Protein AF-A0A318U537-F1 (afdb_monomer)

Organism: NCBI:txid1054202

Foldseek 3Di:
DDDDPVQLQVQLLVQLVVVCVVVVHDPVCSVVSSVVSSVVSVVVVVVVVVVVVVLVVCLVPQDDLVVLVVVLVVLVPDPDDDPVSVVVNVVSVVSNVVNVVSVD

Secondary structure (DSSP, 8-state):
----HHHHHHHHHHHHHHHHHHTT--GGGHHHHHHHHHHHHHHHHHHHHHHHHHHHHHHHHSPPHHHHHHHHHHHHT-SS--HHHHHHHHHHHHHHHHHHHHH-

Sequence (104 aa):
MTFSRSELFVLAWELARQDLWSRRLPASRLRGLFPAALSRAWSIMRAHAANRARRLAAAATARPVEEIRTEIVTLECKDCLRGADWQRLDALRAELNAAFAMAA

Solvent-accessible surface area (backbone atoms only — not comparable to full-atom values): 5915 Å² total; per-residue (Å²): 137,84,82,56,67,66,59,43,54,51,47,8,50,53,47,18,52,49,51,32,59,75,66,70,52,62,80,84,52,41,74,73,39,33,65,60,19,38,57,49,30,53,51,51,53,51,51,51,51,51,49,49,51,51,52,51,54,50,56,74,71,48,77,57,67,67,60,50,51,51,52,48,52,58,58,71,69,44,95,74,80,51,77,69,51,52,56,50,49,54,49,46,51,52,51,50,52,51,52,52,62,70,76,106

Radius of gyration: 23.6 Å; Cα contacts (8 Å, |Δi|>4): 54; chains: 1; bounding box: 42×20×66 Å

Nearest PDB structures (foldseek):
  5lm5-assembly1_A  TM=3.712E-01  e=7.167E+00  Saccharomyces cerevisiae

Structure (mmCIF, N/CA/C/O backbone):
data_AF-A0A318U537-F1
#
_entry.id   AF-A0A318U537-F1
#
loop_
_atom_site.group_PDB
_atom_site.id
_atom_site.type_symbol
_atom_site.label_atom_id
_atom_site.label_alt_id
_atom_site.label_comp_id
_atom_site.label_asym_id
_atom_site.label_entity_id
_atom_site.label_seq_id
_atom_site.pdbx_PDB_ins_code
_atom_site.Cartn_x
_atom_site.Cartn_y
_atom_site.Cartn_z
_atom_site.occupancy
_atom_site.B_iso_or_equiv
_atom_site.auth_seq_id
_atom_site.auth_comp_id
_atom_site.auth_asym_id
_atom_site.auth_atom_id
_atom_site.pdbx_PDB_model_num
ATOM 1 N N . MET A 1 1 ? 9.076 -9.703 8.429 1.00 56.31 1 MET A N 1
ATOM 2 C CA . MET A 1 1 ? 8.424 -8.475 8.933 1.00 56.31 1 MET A CA 1
ATOM 3 C C . MET A 1 1 ? 7.873 -8.757 10.310 1.00 56.31 1 MET A C 1
ATOM 5 O O . MET A 1 1 ? 6.991 -9.594 10.439 1.00 56.31 1 MET A O 1
ATOM 9 N N . THR A 1 2 ? 8.418 -8.105 11.326 1.00 77.12 2 THR A N 1
ATOM 10 C CA . THR A 1 2 ? 7.927 -8.191 12.701 1.00 77.12 2 THR A CA 1
ATOM 11 C C . THR A 1 2 ? 6.919 -7.068 12.894 1.00 77.12 2 THR A C 1
ATOM 13 O O . THR A 1 2 ? 7.273 -5.898 12.792 1.00 77.12 2 THR A O 1
ATOM 16 N N . PHE A 1 3 ? 5.649 -7.409 13.098 1.00 80.38 3 PHE A N 1
ATOM 17 C CA . PHE A 1 3 ? 4.638 -6.407 13.419 1.00 80.38 3 PHE A CA 1
ATOM 18 C C . PHE A 1 3 ? 4.884 -5.897 14.835 1.00 80.38 3 PHE A C 1
ATOM 20 O O . PHE A 1 3 ? 4.893 -6.686 15.783 1.00 80.38 3 PHE A O 1
ATOM 27 N N . SER A 1 4 ? 5.085 -4.589 14.986 1.00 89.81 4 SER A N 1
ATOM 28 C CA . SER A 1 4 ? 5.210 -3.999 16.309 1.00 89.81 4 SER A CA 1
ATOM 29 C C . SER A 1 4 ? 3.852 -4.014 17.000 1.00 89.81 4 SER A C 1
ATOM 31 O O . SER A 1 4 ? 2.868 -3.452 16.512 1.00 89.81 4 SER A O 1
ATOM 33 N N . ARG A 1 5 ? 3.792 -4.666 18.164 1.00 90.81 5 ARG A N 1
ATOM 34 C CA . ARG A 1 5 ? 2.575 -4.704 18.976 1.00 90.81 5 ARG A CA 1
ATOM 35 C C . ARG A 1 5 ? 2.137 -3.285 19.346 1.00 90.81 5 ARG A C 1
ATOM 37 O O . ARG A 1 5 ? 0.950 -2.999 19.272 1.00 90.81 5 ARG A O 1
ATOM 44 N N . SER A 1 6 ? 3.065 -2.393 19.695 1.00 93.06 6 SER A N 1
ATOM 45 C CA . SER A 1 6 ? 2.732 -1.012 20.065 1.00 93.06 6 SER A CA 1
ATOM 46 C C . SER A 1 6 ? 2.103 -0.236 18.908 1.00 93.06 6 SER A C 1
ATOM 48 O O . SER A 1 6 ? 1.079 0.406 19.115 1.00 93.06 6 SER A O 1
ATOM 50 N N . GLU A 1 7 ? 2.631 -0.361 17.689 1.00 92.44 7 GLU A N 1
ATOM 51 C CA . GLU A 1 7 ? 2.058 0.279 16.494 1.00 92.44 7 GLU A CA 1
ATOM 52 C C . GLU A 1 7 ? 0.626 -0.192 16.225 1.00 92.44 7 GLU A C 1
ATOM 54 O O . GLU A 1 7 ? -0.245 0.621 15.920 1.00 92.44 7 GLU A O 1
ATOM 59 N N . LEU A 1 8 ? 0.355 -1.491 16.409 1.00 94.62 8 LEU A N 1
ATOM 60 C CA . LEU A 1 8 ? -0.995 -2.038 16.279 1.00 94.62 8 LEU A CA 1
ATOM 61 C C . LEU A 1 8 ? -1.968 -1.395 17.278 1.00 94.62 8 LEU A C 1
ATOM 63 O O . LEU A 1 8 ? -3.074 -1.016 16.897 1.00 94.62 8 LEU A O 1
ATOM 67 N N . PHE A 1 9 ? -1.569 -1.269 18.549 1.00 94.81 9 PHE A N 1
ATOM 68 C CA . PHE A 1 9 ? -2.412 -0.658 19.583 1.00 94.81 9 PHE A CA 1
ATOM 69 C C . PHE A 1 9 ? -2.619 0.844 19.350 1.00 94.81 9 PHE A C 1
ATOM 71 O O . PHE A 1 9 ? -3.734 1.326 19.548 1.00 94.81 9 PHE A O 1
ATOM 78 N N . VAL A 1 10 ? -1.589 1.566 18.898 1.00 95.44 10 VAL A N 1
ATOM 79 C CA . VAL A 1 10 ? -1.688 2.993 18.546 1.00 95.44 10 VAL A CA 1
ATOM 80 C C . VAL A 1 10 ? -2.666 3.188 17.388 1.00 95.44 10 VAL A C 1
ATOM 82 O O . VAL A 1 10 ? -3.625 3.945 17.526 1.00 95.44 10 VAL A O 1
ATOM 85 N N . LEU A 1 11 ? -2.507 2.434 16.297 1.00 95.50 11 LEU A N 1
ATOM 86 C CA . LEU A 1 11 ? -3.399 2.517 15.140 1.00 95.50 11 LEU A CA 1
ATOM 87 C C . LEU A 1 11 ? -4.843 2.142 15.507 1.00 95.50 11 LEU A C 1
ATOM 89 O O . LEU A 1 11 ? -5.792 2.814 15.108 1.00 95.50 11 LEU A O 1
ATOM 93 N N . ALA A 1 12 ? -5.030 1.087 16.304 1.00 96.12 12 ALA A N 1
ATOM 94 C CA . ALA A 1 12 ? -6.349 0.698 16.798 1.00 96.12 12 ALA A CA 1
ATOM 95 C C . ALA A 1 12 ? -6.995 1.804 17.649 1.00 96.12 12 ALA A C 1
ATOM 97 O O . ALA A 1 12 ? -8.200 2.038 17.556 1.00 96.12 12 ALA A O 1
ATOM 98 N N . TRP A 1 13 ? -6.206 2.507 18.463 1.00 95.19 13 TRP A N 1
ATOM 99 C CA . TRP A 1 13 ? -6.692 3.613 19.283 1.00 95.19 13 TRP A CA 1
ATOM 100 C C . TRP A 1 13 ? -7.117 4.817 18.442 1.00 95.19 13 TRP A C 1
ATOM 102 O O . TRP A 1 13 ? -8.181 5.390 18.683 1.00 95.19 13 TRP A O 1
ATOM 112 N N . GLU A 1 14 ? -6.332 5.175 17.429 1.00 95.69 14 GLU A N 1
ATOM 113 C CA . GLU A 1 14 ? -6.666 6.244 16.484 1.00 95.69 14 GLU A CA 1
ATOM 114 C C . GLU A 1 14 ? -7.958 5.941 15.722 1.00 95.69 14 GLU A C 1
ATOM 116 O O . GLU A 1 14 ? -8.860 6.779 15.686 1.00 95.69 14 GLU A O 1
ATOM 121 N N . LEU A 1 15 ? -8.100 4.715 15.209 1.00 96.12 15 LEU A N 1
ATOM 122 C CA . LEU A 1 15 ? -9.319 4.263 14.534 1.00 96.12 15 LEU A CA 1
ATOM 123 C C . LEU A 1 15 ? -10.536 4.302 15.468 1.00 96.12 15 LEU A C 1
ATOM 125 O O . LEU A 1 15 ? -11.594 4.794 15.080 1.00 96.12 15 LEU A O 1
ATOM 129 N N . ALA A 1 16 ? -10.392 3.847 16.716 1.00 95.12 16 ALA A N 1
ATOM 130 C CA . ALA A 1 16 ? -11.475 3.895 17.698 1.00 95.12 16 ALA A CA 1
ATOM 131 C C . ALA A 1 16 ? -11.892 5.339 18.031 1.00 95.12 16 ALA A C 1
ATOM 133 O O . ALA A 1 16 ? -13.085 5.623 18.164 1.00 95.12 16 ALA A O 1
ATOM 134 N N . ARG A 1 17 ? -10.930 6.267 18.139 1.00 95.06 17 ARG A N 1
ATOM 135 C CA . ARG A 1 17 ? -11.203 7.700 18.341 1.00 95.06 17 ARG A CA 1
ATOM 136 C C . ARG A 1 17 ? -11.896 8.323 17.134 1.00 95.06 17 ARG A C 1
ATOM 138 O O . ARG A 1 17 ? -12.838 9.095 17.315 1.00 95.06 17 ARG A O 1
ATOM 145 N N . GLN A 1 18 ? -11.459 7.983 15.925 1.00 95.06 18 GLN A N 1
ATOM 146 C CA . GLN A 1 18 ? -12.075 8.461 14.693 1.00 95.06 18 GLN A CA 1
ATOM 147 C C . GLN A 1 18 ? -13.517 7.962 14.564 1.00 95.06 18 GLN A C 1
ATOM 149 O O . GLN A 1 18 ? -14.403 8.752 14.241 1.00 95.06 18 GLN A O 1
ATOM 154 N N . ASP A 1 19 ? -13.778 6.690 14.870 1.00 94.06 19 ASP A N 1
ATOM 155 C CA . ASP A 1 19 ? -15.130 6.123 14.868 1.00 94.06 19 ASP A CA 1
ATOM 156 C C . ASP A 1 19 ? -16.022 6.785 15.926 1.00 94.06 19 ASP A C 1
ATOM 158 O O . ASP A 1 19 ? -17.185 7.087 15.653 1.00 94.06 19 ASP A O 1
ATOM 162 N N . LEU A 1 20 ? -15.482 7.058 17.119 1.00 94.88 20 LEU A N 1
ATOM 163 C CA . LEU A 1 20 ? -16.199 7.767 18.177 1.00 94.88 20 LEU A CA 1
ATOM 164 C C . LEU A 1 20 ? -16.614 9.174 17.732 1.00 94.88 20 LEU A C 1
ATOM 166 O O . LEU A 1 20 ? -17.769 9.556 17.919 1.00 94.88 20 LEU A O 1
ATOM 170 N N . TRP A 1 21 ? -15.693 9.915 17.111 1.00 94.19 21 TRP A N 1
ATOM 171 C CA . TRP A 1 21 ? -15.960 11.255 16.590 1.00 94.19 21 TRP A CA 1
ATOM 172 C C . TRP A 1 21 ? -16.956 11.226 15.425 1.00 94.19 21 TRP A C 1
ATOM 174 O O . TRP A 1 21 ? -17.952 11.948 15.443 1.00 94.19 21 TRP A O 1
ATOM 184 N N . SER A 1 22 ? -16.748 10.326 14.461 1.00 94.31 22 SER A N 1
ATOM 185 C CA . SER A 1 22 ? -17.593 10.189 13.266 1.00 94.31 22 SER A CA 1
ATOM 186 C C . SER A 1 22 ? -19.032 9.817 13.621 1.00 94.31 22 SER A C 1
ATOM 188 O O . SER A 1 22 ? -19.976 10.308 13.010 1.00 94.31 22 SER A O 1
ATOM 190 N N . ARG A 1 23 ? -19.214 8.977 14.646 1.00 93.69 23 ARG A N 1
ATOM 191 C CA . ARG A 1 23 ? -20.532 8.559 15.145 1.00 93.69 23 ARG A CA 1
ATOM 192 C C . ARG A 1 23 ? -21.090 9.484 16.233 1.00 93.69 23 ARG A C 1
ATOM 194 O O . ARG A 1 23 ? -22.171 9.208 16.744 1.00 93.69 23 ARG A O 1
ATOM 201 N N . ARG A 1 24 ? -20.362 10.549 16.602 1.00 94.19 24 ARG A N 1
ATOM 202 C CA . ARG A 1 24 ? -20.700 11.498 17.682 1.00 94.19 24 ARG A CA 1
ATOM 203 C C . ARG A 1 24 ? -21.084 10.805 18.997 1.00 94.19 24 ARG A C 1
ATOM 205 O O . ARG A 1 24 ? -22.034 11.195 19.671 1.00 94.19 24 ARG A O 1
ATOM 212 N N . LEU A 1 25 ? -20.360 9.744 19.345 1.00 92.38 25 LEU A N 1
ATOM 213 C CA . LEU A 1 25 ? -20.637 8.943 20.536 1.00 92.38 25 LEU A CA 1
ATOM 214 C C . LEU A 1 25 ? -19.965 9.539 21.783 1.00 92.38 25 LEU A C 1
ATOM 216 O O . LEU A 1 25 ? -18.906 10.160 21.679 1.00 92.38 25 LEU A O 1
ATOM 220 N N . PRO A 1 26 ? -20.526 9.315 22.984 1.00 91.94 26 PRO A N 1
ATOM 221 C CA . PRO A 1 26 ? -19.878 9.721 24.225 1.00 91.94 26 PRO A CA 1
ATOM 222 C C . PRO A 1 26 ? -18.605 8.903 24.480 1.00 91.94 26 PRO A C 1
ATOM 224 O O . PRO A 1 26 ? -18.521 7.728 24.114 1.00 91.94 26 PRO A O 1
ATOM 227 N N . ALA A 1 27 ? -17.643 9.498 25.194 1.00 89.69 27 ALA A N 1
ATOM 228 C CA . ALA A 1 27 ? -16.340 8.895 25.509 1.00 89.69 27 ALA A CA 1
ATOM 229 C C . ALA A 1 27 ? -16.436 7.504 26.172 1.00 89.69 27 ALA A C 1
ATOM 231 O O . ALA A 1 27 ? -15.572 6.653 25.967 1.00 89.69 27 ALA A O 1
ATOM 232 N N . SER A 1 28 ? -17.518 7.230 26.908 1.00 91.31 28 SER A N 1
ATOM 233 C CA . SER A 1 28 ? -17.781 5.927 27.533 1.00 91.31 28 SER A CA 1
ATOM 234 C C . SER A 1 28 ? -17.888 4.770 26.531 1.00 91.31 28 SER A C 1
ATOM 236 O O . SER A 1 28 ? -17.596 3.625 26.878 1.00 91.31 28 SER A O 1
ATOM 238 N N . ARG A 1 29 ? -18.254 5.043 25.271 1.00 91.19 29 ARG A N 1
ATOM 239 C CA . ARG A 1 29 ? -18.381 4.026 24.213 1.00 91.19 29 ARG A CA 1
ATOM 240 C C . ARG A 1 29 ? -17.048 3.627 23.583 1.00 91.19 29 ARG A C 1
ATOM 242 O O . ARG A 1 29 ? -17.006 2.620 22.881 1.00 91.19 29 ARG A O 1
ATOM 249 N N . LEU A 1 30 ? -15.959 4.341 23.871 1.00 89.62 30 LEU A N 1
ATOM 250 C CA . LEU A 1 30 ? -14.645 4.094 23.273 1.00 89.62 30 LEU A CA 1
ATOM 251 C C . LEU A 1 30 ? -14.142 2.663 23.524 1.00 89.62 30 LEU A C 1
ATOM 253 O O . LEU A 1 30 ? -13.673 2.002 22.600 1.00 89.62 30 LEU A O 1
ATOM 257 N N . ARG A 1 31 ? -14.319 2.144 24.749 1.00 90.00 31 ARG A N 1
ATOM 258 C CA . ARG A 1 31 ? -13.928 0.765 25.099 1.00 90.00 31 ARG A CA 1
ATOM 259 C C . ARG A 1 31 ? -14.659 -0.289 24.262 1.00 90.00 31 ARG A C 1
ATOM 261 O O . ARG A 1 31 ? -14.072 -1.318 23.958 1.00 90.00 31 ARG A O 1
ATOM 268 N N . GLY A 1 32 ? -15.908 -0.028 23.873 1.00 92.25 32 GLY A N 1
ATOM 269 C CA . GLY A 1 32 ? -16.696 -0.939 23.037 1.00 92.25 32 GLY A CA 1
ATOM 270 C C . GLY A 1 32 ? -16.316 -0.901 21.554 1.00 92.25 32 GLY A C 1
ATOM 271 O O . GLY A 1 32 ? -16.514 -1.885 20.851 1.00 92.25 32 GLY A O 1
ATOM 272 N N . LEU A 1 33 ? -15.747 0.211 21.078 1.00 92.00 33 LEU A N 1
ATOM 273 C CA . LEU A 1 33 ? -15.275 0.355 19.694 1.00 92.00 33 LEU A CA 1
ATOM 274 C C . LEU A 1 33 ? -13.882 -0.251 19.489 1.00 92.00 33 LEU A C 1
ATOM 276 O O . LEU A 1 33 ? -13.546 -0.682 18.386 1.00 92.00 33 LEU A O 1
ATOM 280 N N . PHE A 1 34 ? -13.082 -0.310 20.555 1.00 93.38 34 PHE A N 1
ATOM 281 C CA . PHE A 1 34 ? -11.687 -0.733 20.489 1.00 93.38 34 PHE A CA 1
ATOM 282 C C . PHE A 1 34 ? -11.466 -2.140 19.895 1.00 93.38 34 PHE A C 1
ATOM 284 O O . PHE A 1 34 ? -10.575 -2.271 19.059 1.00 93.38 34 PHE A O 1
ATOM 291 N N . PRO A 1 35 ? -12.260 -3.186 20.217 1.00 95.12 35 PRO A N 1
ATOM 292 C CA . PRO A 1 35 ? -12.074 -4.511 19.616 1.00 95.12 35 PRO A CA 1
ATOM 293 C C . PRO A 1 35 ? -12.235 -4.511 18.089 1.00 95.12 35 PRO A C 1
ATOM 295 O O . PRO A 1 35 ? -11.414 -5.090 17.381 1.00 95.12 35 PRO A O 1
ATOM 298 N N . ALA A 1 36 ? -13.248 -3.810 17.570 1.00 93.94 36 ALA A N 1
ATOM 299 C CA . ALA A 1 36 ? -13.464 -3.687 16.128 1.00 93.94 36 ALA A CA 1
ATOM 300 C C . ALA A 1 36 ? -12.335 -2.887 15.457 1.00 93.94 36 ALA A C 1
ATOM 302 O O . ALA A 1 36 ? -11.837 -3.268 14.394 1.00 93.94 36 ALA A O 1
ATOM 303 N N . ALA A 1 37 ? -11.887 -1.812 16.109 1.00 94.62 37 ALA A N 1
ATOM 304 C CA . ALA A 1 37 ? -10.764 -1.010 15.647 1.00 94.62 37 ALA A CA 1
ATOM 305 C C . ALA A 1 37 ? -9.450 -1.811 15.619 1.00 94.62 37 ALA A C 1
ATOM 307 O O . ALA A 1 37 ? -8.676 -1.675 14.674 1.00 94.62 37 ALA A O 1
ATOM 308 N N . LEU A 1 38 ? -9.231 -2.708 16.586 1.00 96.25 38 LEU A N 1
ATOM 309 C CA . LEU A 1 38 ? -8.069 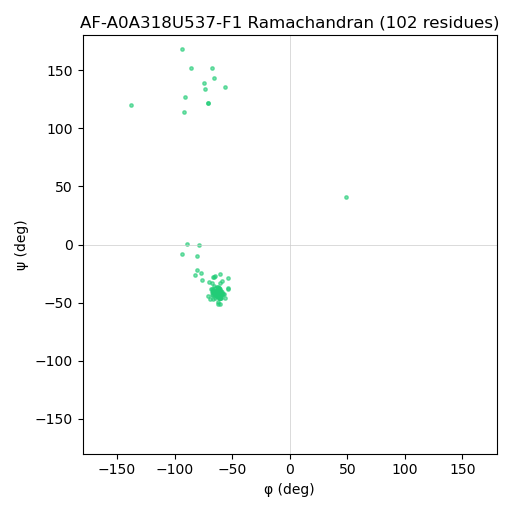-3.595 16.633 1.00 96.25 38 LEU A CA 1
ATOM 310 C C . LEU A 1 38 ? -8.051 -4.582 15.457 1.00 96.25 38 LEU A C 1
ATOM 312 O O . LEU A 1 38 ? -7.029 -4.721 14.783 1.00 96.25 38 LEU A O 1
ATOM 316 N N . SER A 1 39 ? -9.184 -5.223 15.152 1.00 95.62 39 SER A N 1
ATOM 317 C CA . SER A 1 39 ? -9.303 -6.106 13.981 1.00 95.62 39 SER A CA 1
ATOM 318 C C . SER A 1 39 ? -9.067 -5.358 12.663 1.00 95.62 39 SER A C 1
ATOM 320 O O . SER A 1 39 ? -8.437 -5.887 11.738 1.00 95.62 39 SER A O 1
ATOM 322 N N . ARG A 1 40 ? -9.540 -4.108 12.577 1.00 94.88 40 ARG A N 1
ATOM 323 C CA . ARG A 1 40 ? -9.336 -3.245 11.409 1.00 94.88 40 ARG A CA 1
ATOM 324 C C . ARG A 1 40 ? -7.874 -2.825 11.266 1.00 94.88 40 ARG A C 1
ATOM 326 O O . ARG A 1 40 ? -7.314 -2.983 10.184 1.00 94.88 40 ARG A O 1
ATOM 333 N N . ALA A 1 41 ? -7.241 -2.388 12.354 1.00 95.44 41 ALA A N 1
ATOM 334 C CA . ALA A 1 41 ? -5.823 -2.038 12.402 1.00 95.44 41 ALA A CA 1
ATOM 335 C C . ALA A 1 41 ? -4.941 -3.211 11.952 1.00 95.44 41 ALA A C 1
ATOM 337 O O . ALA A 1 41 ? -4.081 -3.045 11.090 1.00 95.44 41 ALA A O 1
ATOM 338 N N . TRP A 1 42 ? -5.218 -4.422 12.445 1.00 94.94 42 TRP A N 1
ATOM 339 C CA . TRP A 1 42 ? -4.490 -5.622 12.030 1.00 94.94 42 TRP A CA 1
ATOM 340 C C . TRP A 1 42 ? -4.607 -5.894 10.527 1.00 94.94 42 TRP A C 1
ATOM 342 O O . TRP A 1 42 ? -3.627 -6.228 9.859 1.00 94.94 42 TRP A O 1
ATOM 352 N N . SER A 1 43 ? -5.803 -5.727 9.965 1.00 95.19 43 SER A N 1
ATOM 353 C CA . SER A 1 43 ? -6.032 -5.919 8.530 1.00 95.19 43 SER A CA 1
ATOM 354 C C . SER A 1 43 ? -5.300 -4.873 7.685 1.00 95.19 43 SER A C 1
ATOM 356 O O . SER A 1 43 ? -4.698 -5.232 6.675 1.00 95.19 43 SER A O 1
ATOM 358 N N . ILE A 1 44 ? -5.272 -3.614 8.133 1.00 94.06 44 ILE A N 1
ATOM 359 C CA . ILE A 1 44 ? -4.509 -2.533 7.492 1.00 94.06 44 ILE A CA 1
ATOM 360 C C . ILE A 1 44 ? -3.010 -2.846 7.517 1.00 94.06 44 ILE A C 1
ATOM 362 O O . ILE A 1 44 ? -2.365 -2.814 6.471 1.00 94.06 44 ILE A O 1
ATOM 366 N N . MET A 1 45 ? -2.460 -3.224 8.675 1.00 93.69 45 MET A N 1
ATOM 367 C CA . MET A 1 45 ? -1.039 -3.566 8.795 1.00 93.69 45 MET A CA 1
ATOM 368 C C . MET A 1 45 ? -0.653 -4.732 7.879 1.00 93.69 45 MET A C 1
ATOM 370 O O . MET A 1 45 ? 0.373 -4.667 7.201 1.00 93.69 45 MET A O 1
ATOM 374 N N . ARG A 1 46 ? -1.488 -5.777 7.790 1.00 93.19 46 ARG A N 1
ATOM 375 C CA . ARG A 1 46 ? -1.261 -6.892 6.855 1.00 93.19 46 ARG A CA 1
ATOM 376 C C . ARG A 1 46 ? -1.310 -6.448 5.395 1.00 93.19 46 ARG A C 1
ATOM 378 O O . ARG A 1 46 ? -0.446 -6.848 4.621 1.00 93.19 46 ARG A O 1
ATOM 385 N N . ALA A 1 47 ? -2.276 -5.612 5.019 1.00 91.00 47 ALA A N 1
ATOM 386 C CA . ALA A 1 47 ? -2.371 -5.081 3.661 1.00 91.00 47 ALA A CA 1
ATOM 387 C C . ALA A 1 47 ? -1.152 -4.215 3.303 1.00 91.00 47 ALA A C 1
ATOM 389 O O . ALA A 1 47 ? -0.608 -4.337 2.207 1.00 91.00 47 ALA A O 1
ATOM 390 N N . HIS A 1 48 ? -0.673 -3.390 4.236 1.00 88.69 48 HIS A N 1
ATOM 391 C CA . HIS A 1 48 ? 0.539 -2.588 4.060 1.00 88.69 48 HIS A CA 1
ATOM 392 C C . HI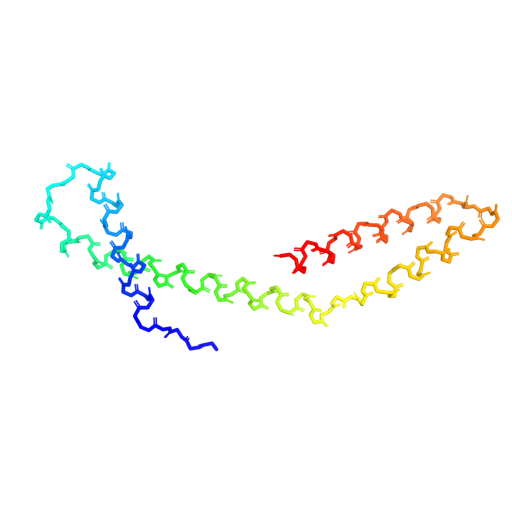S A 1 48 ? 1.782 -3.471 3.912 1.00 88.69 48 HIS A C 1
ATOM 394 O O . HIS A 1 48 ? 2.591 -3.243 3.014 1.00 88.69 48 HIS A O 1
ATOM 400 N N . ALA A 1 49 ? 1.914 -4.510 4.740 1.00 87.62 49 ALA A N 1
ATOM 401 C CA . ALA A 1 49 ? 2.994 -5.485 4.635 1.00 87.62 49 ALA A CA 1
ATOM 402 C C . ALA A 1 49 ? 2.984 -6.207 3.278 1.00 87.62 49 ALA A C 1
ATOM 404 O O . ALA A 1 49 ? 4.020 -6.284 2.619 1.00 87.62 49 ALA A O 1
ATOM 405 N N . ALA A 1 50 ? 1.813 -6.667 2.828 1.00 88.19 50 ALA A N 1
ATOM 406 C CA . ALA A 1 50 ? 1.645 -7.310 1.527 1.00 88.19 50 ALA A CA 1
ATOM 407 C C . ALA A 1 50 ? 1.968 -6.353 0.369 1.00 88.19 50 ALA A C 1
ATOM 409 O O . ALA A 1 50 ? 2.704 -6.715 -0.546 1.00 88.19 50 ALA A O 1
ATOM 410 N N . ASN A 1 51 ? 1.491 -5.107 0.429 1.00 87.25 51 ASN A N 1
ATOM 411 C CA . ASN A 1 51 ? 1.809 -4.089 -0.570 1.00 87.25 51 ASN A CA 1
ATOM 412 C C . ASN A 1 51 ? 3.304 -3.774 -0.614 1.00 87.25 51 ASN A C 1
ATOM 414 O O . ASN A 1 51 ? 3.866 -3.663 -1.700 1.00 87.25 51 ASN A O 1
ATOM 418 N N . ARG A 1 52 ? 3.964 -3.671 0.542 1.00 85.75 52 ARG A N 1
ATOM 419 C CA . ARG A 1 52 ? 5.411 -3.463 0.610 1.00 85.75 52 ARG A CA 1
ATOM 420 C C . ARG A 1 52 ? 6.177 -4.659 0.051 1.00 85.75 52 ARG A C 1
ATOM 422 O O . ARG A 1 52 ? 7.105 -4.450 -0.718 1.00 85.75 52 ARG A O 1
ATOM 429 N N . ALA A 1 53 ? 5.773 -5.887 0.371 1.00 84.19 53 ALA A N 1
ATOM 430 C CA . ALA A 1 53 ? 6.367 -7.088 -0.215 1.00 84.19 53 ALA A CA 1
ATOM 431 C C . ALA A 1 53 ? 6.197 -7.112 -1.742 1.00 84.19 53 ALA A C 1
ATOM 433 O O . ALA A 1 53 ? 7.160 -7.363 -2.457 1.00 84.19 53 ALA A O 1
ATOM 434 N N . ARG A 1 54 ? 5.009 -6.756 -2.249 1.00 82.44 54 ARG A N 1
ATOM 435 C CA . ARG A 1 54 ? 4.747 -6.628 -3.688 1.00 82.44 54 ARG A CA 1
ATOM 436 C C . ARG A 1 54 ? 5.615 -5.550 -4.342 1.00 82.44 54 ARG A C 1
ATOM 438 O O . ARG A 1 54 ? 6.164 -5.803 -5.405 1.00 82.44 54 ARG A O 1
ATOM 445 N N . ARG A 1 55 ? 5.774 -4.378 -3.711 1.00 80.94 55 ARG A N 1
ATOM 446 C CA . ARG A 1 55 ? 6.665 -3.308 -4.202 1.00 80.94 55 ARG A CA 1
ATOM 447 C C . ARG A 1 55 ? 8.123 -3.765 -4.248 1.00 80.94 55 ARG A C 1
ATOM 449 O O . ARG A 1 55 ? 8.792 -3.517 -5.239 1.00 80.94 55 ARG A O 1
ATOM 456 N N . LEU A 1 56 ? 8.599 -4.457 -3.213 1.00 79.06 56 LEU A N 1
ATOM 457 C CA . LEU A 1 56 ? 9.964 -4.992 -3.175 1.00 79.06 56 LEU A CA 1
ATOM 458 C C . LEU A 1 56 ? 10.183 -6.089 -4.222 1.00 79.06 56 LEU A C 1
ATOM 460 O O . LEU A 1 56 ? 11.222 -6.098 -4.868 1.00 79.06 56 LEU A O 1
ATOM 464 N N . ALA A 1 57 ? 9.209 -6.980 -4.423 1.00 78.50 57 ALA A N 1
ATOM 465 C CA . ALA A 1 57 ? 9.272 -7.995 -5.472 1.00 78.50 57 ALA A CA 1
ATOM 466 C C . ALA A 1 57 ? 9.300 -7.357 -6.870 1.00 78.50 57 ALA A C 1
ATOM 468 O O . ALA A 1 57 ? 10.131 -7.732 -7.687 1.00 78.50 57 ALA A O 1
ATOM 469 N N . ALA A 1 58 ? 8.454 -6.349 -7.112 1.00 75.44 58 ALA A N 1
ATOM 470 C CA . ALA A 1 58 ? 8.453 -5.597 -8.364 1.00 75.44 58 ALA A CA 1
ATOM 471 C C . ALA A 1 58 ? 9.791 -4.878 -8.599 1.00 75.44 58 ALA A C 1
ATOM 473 O O . ALA A 1 58 ? 10.327 -4.942 -9.700 1.00 75.44 58 ALA A O 1
ATOM 474 N N . ALA A 1 59 ? 10.364 -4.263 -7.559 1.00 72.00 59 ALA A N 1
ATOM 475 C CA . ALA A 1 59 ? 11.676 -3.626 -7.627 1.00 72.00 59 ALA A CA 1
ATOM 476 C C . ALA A 1 59 ? 12.814 -4.633 -7.873 1.00 72.00 59 ALA A C 1
ATOM 478 O O . ALA A 1 59 ? 13.742 -4.323 -8.607 1.00 72.00 59 ALA A O 1
ATOM 479 N N . ALA A 1 60 ? 12.735 -5.843 -7.310 1.00 72.12 60 ALA A N 1
ATOM 480 C CA . ALA A 1 60 ? 13.727 -6.895 -7.543 1.00 72.12 60 ALA A CA 1
ATOM 481 C C . ALA A 1 60 ? 13.725 -7.409 -8.993 1.00 72.12 60 ALA A C 1
ATOM 483 O O . ALA A 1 60 ? 14.753 -7.863 -9.483 1.00 72.12 60 ALA A O 1
ATOM 484 N N . THR A 1 61 ? 12.578 -7.341 -9.676 1.00 73.25 61 THR A N 1
ATOM 485 C CA . THR A 1 61 ? 12.438 -7.700 -11.097 1.00 73.25 61 THR A CA 1
ATOM 486 C C . THR A 1 61 ? 12.582 -6.513 -12.047 1.00 73.25 61 THR A C 1
ATOM 488 O O . THR A 1 61 ? 12.582 -6.705 -13.260 1.00 7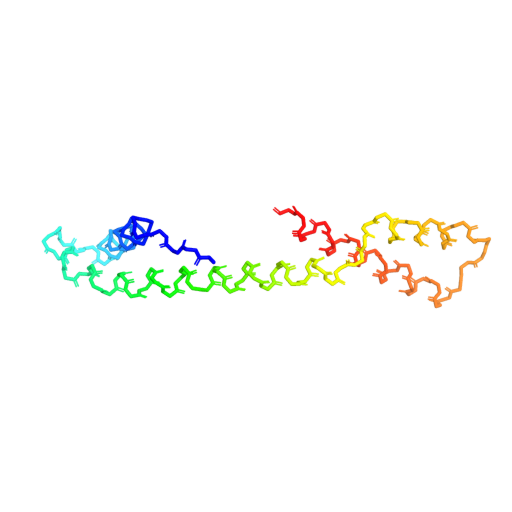3.25 61 THR A O 1
ATOM 491 N N . ALA A 1 62 ? 12.643 -5.288 -11.520 1.00 73.50 62 ALA A N 1
ATOM 492 C CA . ALA A 1 62 ? 12.716 -4.086 -12.331 1.00 73.50 62 ALA A CA 1
ATOM 493 C C . ALA A 1 62 ? 14.112 -3.941 -12.932 1.00 73.50 62 ALA A C 1
ATOM 495 O O . ALA A 1 62 ? 15.125 -4.155 -12.262 1.00 73.50 62 ALA A O 1
ATOM 496 N N . ARG A 1 63 ? 14.158 -3.537 -14.201 1.00 79.44 63 ARG A N 1
ATOM 497 C CA . ARG A 1 63 ? 15.417 -3.215 -14.860 1.00 79.44 63 ARG A CA 1
ATOM 498 C C . ARG A 1 63 ? 16.052 -1.983 -14.203 1.00 79.44 63 ARG A C 1
ATOM 500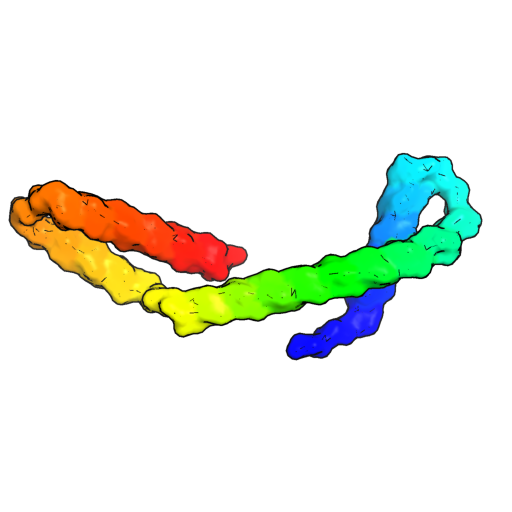 O O . ARG A 1 63 ? 15.327 -1.061 -13.814 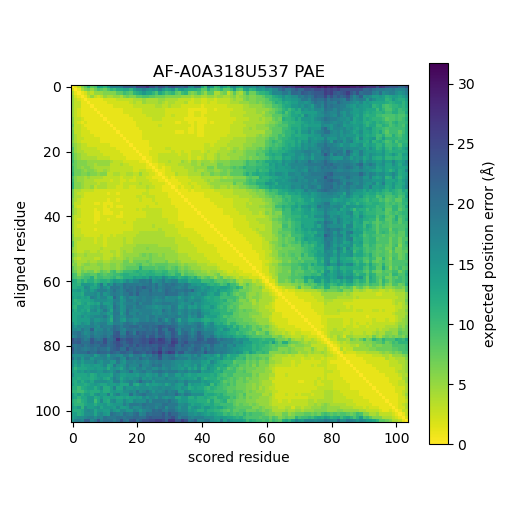1.00 79.44 63 ARG A O 1
ATOM 507 N N . PRO A 1 64 ? 17.388 -1.927 -14.082 1.00 83.38 64 PRO A N 1
ATOM 508 C CA . PRO A 1 64 ? 18.070 -0.741 -13.589 1.00 83.38 64 PRO A CA 1
ATOM 509 C C . PRO A 1 64 ? 17.723 0.498 -14.422 1.00 83.38 64 PRO A C 1
ATOM 511 O O . PRO A 1 64 ? 17.751 0.467 -15.651 1.00 83.38 64 PRO A O 1
ATOM 514 N N . VAL A 1 65 ? 17.456 1.618 -13.744 1.00 85.81 65 VAL A N 1
ATOM 515 C CA . VAL A 1 65 ? 17.131 2.912 -14.377 1.00 85.81 65 VAL A CA 1
ATOM 516 C C . VAL A 1 65 ? 18.195 3.331 -15.394 1.00 85.81 65 VAL A C 1
ATOM 518 O O . VAL A 1 65 ? 17.864 3.849 -16.458 1.00 85.81 65 VAL A O 1
ATOM 521 N N . GLU A 1 66 ? 19.466 3.075 -15.087 1.00 85.50 66 GLU A N 1
ATOM 522 C CA . GLU A 1 66 ? 20.584 3.407 -15.973 1.00 85.50 66 GLU A CA 1
ATOM 523 C C . GLU A 1 66 ? 20.591 2.571 -17.260 1.00 85.50 66 GLU A C 1
ATOM 525 O O . GLU A 1 66 ? 20.914 3.097 -18.324 1.00 85.50 66 GLU A O 1
ATOM 530 N N . GLU A 1 67 ? 20.150 1.310 -17.222 1.00 87.38 67 GLU A N 1
ATOM 531 C CA . GLU A 1 67 ? 19.998 0.504 -18.440 1.00 87.38 67 GLU A CA 1
ATOM 532 C C . GLU A 1 67 ? 18.885 1.051 -19.340 1.00 87.38 67 GLU A C 1
ATOM 534 O O . GLU A 1 67 ? 19.084 1.198 -20.546 1.00 87.38 67 GLU A O 1
ATOM 539 N N . ILE A 1 68 ? 17.740 1.423 -18.756 1.00 88.19 68 ILE A N 1
ATOM 540 C CA . ILE A 1 68 ? 16.613 2.012 -19.497 1.00 88.19 68 ILE A CA 1
ATOM 541 C C . ILE A 1 68 ? 17.037 3.349 -20.127 1.00 88.19 68 ILE A C 1
ATOM 543 O O . ILE A 1 68 ? 16.774 3.592 -21.304 1.00 88.19 68 ILE A O 1
ATOM 547 N N . ARG A 1 69 ? 17.749 4.203 -19.376 1.00 89.88 69 ARG A N 1
ATOM 548 C CA . ARG A 1 69 ? 18.303 5.471 -19.886 1.00 89.88 69 ARG A CA 1
ATOM 549 C C . ARG A 1 69 ? 19.274 5.252 -21.040 1.00 89.88 69 ARG A C 1
ATOM 551 O O . ARG A 1 69 ? 19.179 5.947 -22.048 1.00 89.88 69 ARG A O 1
ATOM 558 N N . THR A 1 70 ? 20.169 4.277 -20.911 1.00 91.69 70 THR A N 1
ATOM 559 C CA . THR A 1 70 ? 21.150 3.953 -21.954 1.00 91.69 70 THR A CA 1
ATOM 560 C C . THR A 1 70 ? 20.455 3.500 -23.238 1.00 91.69 70 THR A C 1
ATOM 562 O O . THR A 1 70 ? 20.828 3.936 -24.327 1.00 91.69 70 THR A O 1
ATOM 565 N N . GLU A 1 71 ? 19.399 2.687 -23.138 1.00 90.31 71 GLU A N 1
ATOM 566 C CA . GLU A 1 71 ? 18.613 2.274 -24.309 1.00 90.31 71 GLU A CA 1
ATOM 567 C C . GLU A 1 71 ? 17.850 3.428 -24.962 1.00 90.31 71 GLU A C 1
ATOM 569 O O . GLU A 1 71 ? 17.806 3.498 -26.192 1.00 90.31 71 GLU A O 1
ATOM 574 N N . ILE A 1 72 ? 17.284 4.344 -24.168 1.00 91.69 72 ILE A N 1
ATOM 575 C CA . ILE A 1 72 ? 16.619 5.545 -24.693 1.00 91.69 72 ILE A CA 1
ATOM 576 C C . ILE A 1 72 ? 17.619 6.383 -25.489 1.00 91.69 72 ILE A C 1
ATOM 578 O O . ILE A 1 72 ? 17.358 6.680 -26.650 1.00 91.69 72 ILE A O 1
ATOM 582 N N . VAL A 1 73 ? 18.786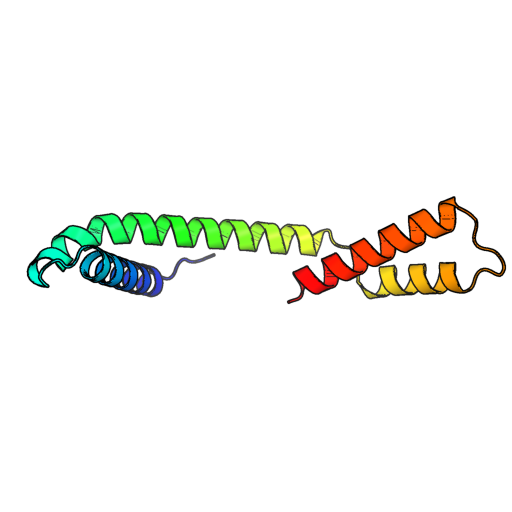 6.684 -24.910 1.00 91.88 73 VAL A N 1
ATOM 583 C CA . VAL A 1 73 ? 19.839 7.455 -25.591 1.00 91.88 73 VAL A CA 1
ATOM 584 C C . VAL A 1 73 ? 20.287 6.749 -26.871 1.00 91.88 73 VAL A C 1
ATOM 586 O O . VAL A 1 73 ? 20.417 7.378 -27.914 1.00 91.88 73 VAL A O 1
ATOM 589 N N . THR A 1 74 ? 20.454 5.426 -26.829 1.00 92.25 74 THR A N 1
ATOM 590 C CA . THR A 1 74 ? 20.848 4.640 -28.009 1.00 92.25 74 THR A CA 1
ATOM 591 C C . THR A 1 74 ? 19.816 4.733 -29.138 1.00 92.25 74 THR A C 1
ATOM 593 O O . THR A 1 74 ? 20.190 4.779 -30.309 1.00 92.25 74 THR A O 1
ATOM 596 N N . LEU A 1 75 ? 18.519 4.760 -28.811 1.00 89.62 75 LEU A N 1
ATOM 597 C CA . LEU A 1 75 ? 17.457 4.964 -29.798 1.00 89.62 75 LEU A CA 1
ATOM 598 C C . LEU A 1 75 ? 17.440 6.402 -30.316 1.00 89.62 75 LEU A C 1
ATOM 600 O O . LEU A 1 75 ? 17.349 6.595 -31.524 1.00 89.62 75 LEU A O 1
ATOM 604 N N . GLU A 1 76 ? 17.568 7.392 -29.436 1.00 89.06 76 GLU A N 1
ATOM 605 C CA . GLU A 1 76 ? 17.569 8.815 -29.800 1.00 89.06 76 GLU A CA 1
ATOM 606 C C . GLU A 1 76 ? 18.777 9.202 -30.670 1.00 89.06 76 GLU A C 1
ATOM 608 O O . GLU A 1 76 ? 18.666 10.103 -31.496 1.00 89.06 76 GLU A O 1
ATOM 613 N N . CYS A 1 77 ? 19.901 8.489 -30.556 1.00 90.69 77 CYS A N 1
ATOM 614 C CA . CYS A 1 77 ? 21.083 8.678 -31.401 1.00 90.69 77 CYS A CA 1
ATOM 615 C C . CYS A 1 77 ? 20.984 8.036 -32.798 1.00 90.69 77 CYS A C 1
ATOM 617 O O . CYS A 1 77 ? 21.939 8.136 -33.567 1.00 90.69 77 CYS A O 1
ATOM 619 N N . LYS A 1 78 ? 19.885 7.357 -33.154 1.00 88.56 78 LYS A N 1
ATOM 620 C CA . LYS A 1 78 ? 19.703 6.839 -34.519 1.00 88.56 78 LYS A CA 1
ATOM 621 C C . LYS A 1 78 ? 19.384 7.978 -35.486 1.00 88.56 78 LYS A C 1
ATOM 623 O O . LYS A 1 78 ? 18.456 8.743 -35.250 1.00 88.56 78 LYS A O 1
ATOM 628 N N . ASP A 1 79 ? 20.050 7.986 -36.640 1.00 83.12 79 ASP A N 1
ATOM 629 C CA . ASP A 1 79 ? 19.826 8.992 -37.692 1.00 83.12 79 ASP A CA 1
ATOM 630 C C . ASP A 1 79 ? 18.376 9.019 -38.213 1.00 83.12 79 ASP A C 1
ATOM 632 O O . ASP A 1 79 ? 17.859 10.070 -38.587 1.00 83.12 79 ASP A O 1
ATOM 636 N N . CYS A 1 80 ? 17.700 7.863 -38.216 1.00 85.69 80 CYS A N 1
ATOM 637 C CA . CYS A 1 80 ? 16.307 7.724 -38.634 1.00 85.69 80 CYS A CA 1
ATOM 638 C C . CYS A 1 80 ? 15.537 6.798 -37.685 1.00 85.69 80 CYS A C 1
ATOM 640 O O . CYS A 1 80 ? 15.834 5.603 -37.597 1.00 85.69 80 CYS A O 1
ATOM 642 N N . LEU A 1 81 ? 14.486 7.322 -37.052 1.00 86.94 81 LEU A N 1
ATOM 643 C CA . LEU A 1 81 ? 13.534 6.547 -36.254 1.00 86.94 81 LEU A CA 1
ATOM 644 C C . LEU A 1 81 ? 12.358 6.079 -37.116 1.00 86.94 81 LEU A C 1
ATOM 646 O O . LEU A 1 81 ? 11.694 6.883 -37.774 1.00 86.94 81 LEU A O 1
ATOM 650 N N . ARG A 1 82 ? 12.065 4.775 -37.102 1.00 90.69 82 ARG A N 1
ATOM 651 C CA . ARG A 1 82 ? 10.875 4.202 -37.750 1.00 90.69 82 ARG A CA 1
ATOM 652 C C . ARG A 1 82 ? 9.720 4.097 -36.754 1.00 90.69 82 ARG A C 1
ATOM 654 O O . ARG A 1 82 ? 9.911 4.210 -35.549 1.00 90.69 82 ARG A O 1
ATOM 661 N N . GLY A 1 83 ? 8.507 3.817 -37.239 1.00 87.81 83 GLY A N 1
ATOM 662 C CA . GLY A 1 83 ? 7.313 3.701 -36.383 1.00 87.81 83 GLY A CA 1
ATOM 663 C C . GLY A 1 83 ? 7.466 2.720 -35.209 1.00 87.81 83 GLY A C 1
ATOM 664 O O . GLY A 1 83 ? 7.022 3.012 -34.104 1.00 87.81 83 GLY A O 1
ATOM 665 N N . ALA A 1 84 ? 8.163 1.598 -35.413 1.00 89.94 84 ALA A N 1
ATOM 666 C CA . ALA A 1 84 ? 8.461 0.643 -34.342 1.00 89.94 84 ALA A CA 1
ATOM 667 C C . ALA A 1 84 ? 9.473 1.183 -33.312 1.00 89.94 84 ALA A C 1
ATOM 669 O O . ALA A 1 84 ? 9.379 0.853 -32.132 1.00 89.94 84 ALA A O 1
ATOM 670 N N . ASP A 1 85 ? 10.423 2.027 -33.734 1.00 89.62 85 ASP A N 1
ATOM 671 C CA . ASP A 1 85 ? 11.372 2.662 -32.817 1.00 89.62 85 ASP A CA 1
ATOM 672 C C . ASP A 1 85 ? 10.658 3.680 -31.917 1.00 89.62 85 ASP A C 1
ATOM 674 O O . ASP A 1 85 ? 10.936 3.722 -30.723 1.00 89.62 85 ASP A O 1
ATOM 678 N N . TRP A 1 86 ? 9.687 4.430 -32.452 1.00 90.00 86 TRP A N 1
ATOM 679 C CA . TRP A 1 86 ? 8.846 5.339 -31.662 1.00 90.00 86 TRP A CA 1
ATOM 680 C C . TRP A 1 86 ? 8.024 4.599 -30.605 1.00 90.00 86 TRP A C 1
ATOM 682 O O . TRP A 1 86 ? 8.043 4.976 -29.437 1.00 90.00 86 TRP A O 1
ATOM 692 N N . GLN A 1 87 ? 7.380 3.490 -30.980 1.00 90.94 87 GLN A N 1
ATOM 693 C CA . GLN A 1 87 ? 6.648 2.648 -30.026 1.00 90.94 87 GLN A CA 1
ATOM 694 C C . GLN A 1 87 ? 7.562 2.099 -28.925 1.00 90.94 87 GLN A C 1
ATOM 696 O O . GLN A 1 87 ? 7.181 2.053 -27.755 1.00 90.94 87 GLN A O 1
ATOM 701 N N . ARG A 1 88 ? 8.787 1.700 -29.288 1.00 91.19 88 ARG A N 1
ATOM 702 C CA . ARG A 1 88 ? 9.786 1.231 -28.326 1.00 91.19 88 ARG A CA 1
ATOM 703 C C . ARG A 1 88 ? 10.261 2.353 -27.399 1.00 91.19 88 ARG A C 1
ATOM 705 O O . ARG A 1 88 ? 10.414 2.115 -26.205 1.00 91.19 88 ARG A O 1
ATOM 712 N N . LEU A 1 89 ? 10.471 3.557 -27.924 1.00 92.31 89 LEU A N 1
ATOM 713 C CA . LEU A 1 89 ? 10.856 4.735 -27.148 1.00 92.31 89 LEU A CA 1
ATOM 714 C C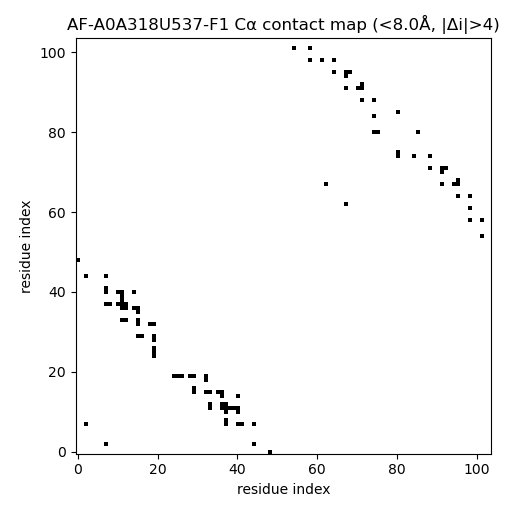 . LEU A 1 89 ? 9.781 5.095 -26.112 1.00 92.31 89 LEU A C 1
ATOM 716 O O . LEU A 1 89 ? 10.100 5.325 -24.946 1.00 92.31 89 LEU A O 1
ATOM 720 N N . ASP A 1 90 ? 8.509 5.089 -26.513 1.00 92.31 90 ASP A N 1
ATOM 721 C CA . ASP A 1 90 ? 7.384 5.360 -25.613 1.00 92.31 90 ASP A CA 1
ATOM 722 C C . ASP A 1 90 ? 7.268 4.298 -24.513 1.00 92.31 90 ASP A C 1
ATOM 724 O O . ASP A 1 90 ? 7.064 4.635 -23.344 1.00 92.31 90 ASP A O 1
ATOM 728 N N . ALA A 1 91 ? 7.475 3.023 -24.857 1.00 91.62 91 ALA A N 1
ATOM 729 C CA . ALA A 1 91 ? 7.507 1.937 -23.882 1.00 91.62 91 ALA A CA 1
ATOM 730 C C . ALA A 1 91 ? 8.638 2.119 -22.854 1.00 91.62 91 ALA A C 1
ATOM 732 O O . ALA A 1 91 ? 8.390 2.023 -21.653 1.00 91.62 91 ALA A O 1
ATOM 733 N N . LEU A 1 92 ? 9.852 2.460 -23.301 1.00 91.25 92 LEU A N 1
ATOM 734 C CA . LEU A 1 92 ? 10.995 2.713 -22.414 1.00 91.25 92 LEU A CA 1
ATOM 735 C C . LEU A 1 92 ? 10.775 3.940 -21.518 1.00 91.25 92 LEU A C 1
ATOM 737 O O . LEU A 1 92 ? 11.145 3.926 -20.347 1.00 91.25 92 LEU A O 1
ATOM 741 N N . ARG A 1 93 ? 10.131 4.997 -22.027 1.00 91.94 93 ARG A N 1
ATOM 742 C CA . ARG A 1 93 ? 9.764 6.179 -21.227 1.00 91.94 93 ARG A CA 1
ATOM 743 C C . ARG A 1 93 ? 8.715 5.844 -20.166 1.00 91.94 93 ARG A C 1
ATOM 745 O O . ARG A 1 93 ? 8.820 6.314 -19.033 1.00 91.94 93 ARG A O 1
ATOM 752 N N . ALA A 1 94 ? 7.727 5.016 -20.501 1.00 89.19 94 ALA A N 1
ATOM 753 C CA . ALA A 1 94 ? 6.749 4.524 -19.535 1.00 89.19 94 ALA A CA 1
ATOM 754 C C . ALA A 1 94 ? 7.410 3.648 -18.455 1.00 89.19 94 ALA A C 1
ATOM 756 O O . ALA A 1 94 ? 7.114 3.810 -17.270 1.00 89.19 94 ALA A O 1
ATOM 757 N N . GLU A 1 95 ? 8.344 2.778 -18.848 1.00 87.50 95 GLU A N 1
ATOM 758 C CA . GLU A 1 95 ? 9.127 1.943 -17.934 1.00 87.50 95 GLU A CA 1
ATOM 759 C C . GLU A 1 95 ? 10.000 2.793 -16.996 1.00 87.50 95 GLU A C 1
ATOM 761 O O . GLU A 1 95 ? 10.007 2.575 -15.783 1.00 87.50 95 GLU A O 1
ATOM 766 N N . LEU A 1 96 ? 10.648 3.836 -17.525 1.00 87.50 96 LEU A N 1
ATOM 767 C CA . LEU A 1 96 ? 11.444 4.787 -16.747 1.00 87.50 96 LEU A CA 1
ATOM 768 C C . LEU A 1 96 ? 10.591 5.540 -15.710 1.00 87.50 96 LEU A C 1
ATOM 770 O O . LEU A 1 96 ? 10.976 5.659 -14.546 1.00 87.50 96 LEU A O 1
ATOM 774 N N . ASN A 1 97 ? 9.405 6.008 -16.106 1.00 86.56 97 ASN A N 1
ATOM 775 C CA . ASN A 1 97 ? 8.467 6.671 -15.198 1.00 86.56 97 ASN A CA 1
ATOM 776 C C . ASN A 1 97 ? 7.959 5.722 -14.103 1.00 86.56 97 ASN A C 1
ATOM 778 O O . ASN A 1 97 ? 7.856 6.117 -12.940 1.00 86.56 97 ASN A O 1
ATOM 782 N N . ALA A 1 98 ? 7.677 4.464 -14.450 1.00 82.69 98 ALA A N 1
ATOM 783 C CA . ALA A 1 98 ? 7.287 3.446 -13.481 1.00 82.69 98 ALA A CA 1
ATOM 784 C C . ALA A 1 98 ? 8.418 3.158 -12.480 1.00 82.69 98 ALA A C 1
ATOM 786 O O . ALA A 1 98 ? 8.158 3.039 -11.281 1.00 82.69 98 ALA A O 1
ATOM 787 N N . ALA A 1 99 ? 9.671 3.113 -12.940 1.00 82.62 99 ALA A N 1
ATOM 788 C CA . ALA A 1 99 ? 10.834 2.944 -12.076 1.00 82.62 99 ALA A CA 1
ATOM 789 C C . ALA A 1 99 ? 10.990 4.106 -11.077 1.00 82.62 99 ALA A C 1
ATOM 791 O O . ALA A 1 99 ? 11.200 3.863 -9.886 1.00 82.62 99 ALA A O 1
ATOM 792 N N . PHE A 1 100 ? 10.793 5.358 -11.511 1.00 81.50 100 PHE A N 1
ATOM 793 C CA . PHE A 1 100 ? 10.802 6.512 -10.601 1.00 81.50 100 PHE A CA 1
ATOM 794 C C . PHE A 1 100 ? 9.644 6.496 -9.600 1.00 81.50 100 PHE A C 1
ATOM 796 O O . PHE A 1 100 ? 9.855 6.772 -8.421 1.00 81.50 100 PHE A O 1
ATOM 803 N N . ALA A 1 1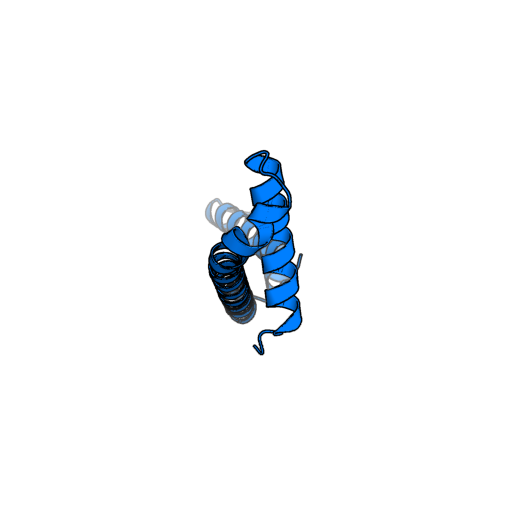01 ? 8.439 6.114 -10.028 1.00 78.19 101 ALA A N 1
ATOM 804 C CA . ALA A 1 101 ? 7.289 5.990 -9.133 1.00 78.19 101 ALA A CA 1
ATOM 805 C C . ALA A 1 101 ? 7.463 4.875 -8.083 1.00 78.19 101 ALA A C 1
ATOM 807 O O . ALA A 1 101 ? 6.891 4.952 -6.998 1.00 78.19 101 ALA A O 1
ATOM 808 N N . MET A 1 102 ? 8.246 3.832 -8.383 1.00 69.62 102 MET A N 1
ATOM 809 C CA . MET A 1 102 ? 8.583 2.789 -7.411 1.00 69.62 102 MET A CA 1
ATOM 810 C C . MET A 1 102 ? 9.636 3.238 -6.391 1.00 69.62 102 MET A C 1
ATOM 812 O O . MET A 1 102 ? 9.582 2.754 -5.255 1.00 69.62 102 MET A O 1
ATOM 816 N N . ALA A 1 103 ? 10.546 4.138 -6.784 1.00 63.66 103 ALA A N 1
ATOM 817 C CA . ALA A 1 103 ? 11.610 4.688 -5.941 1.00 63.66 103 ALA A CA 1
ATOM 818 C C . ALA A 1 103 ? 11.149 5.820 -4.997 1.00 63.66 103 ALA A C 1
ATOM 820 O O . ALA A 1 103 ? 11.814 6.056 -3.988 1.00 63.66 103 ALA A O 1
ATOM 821 N N . ALA A 1 104 ? 10.032 6.490 -5.310 1.00 54.84 104 ALA A N 1
ATOM 822 C CA . ALA A 1 104 ? 9.373 7.495 -4.464 1.00 54.84 104 ALA A CA 1
ATOM 823 C C . ALA A 1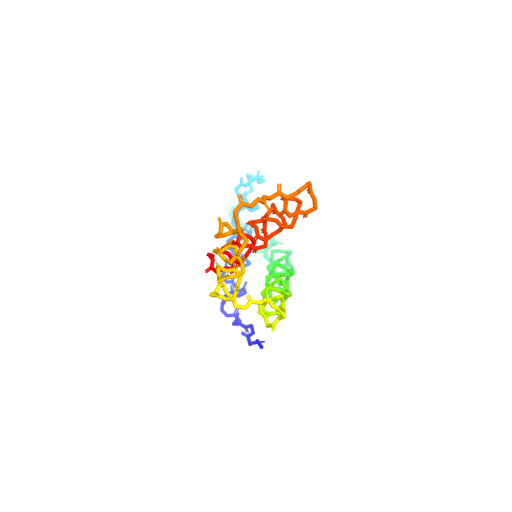 104 ? 8.483 6.872 -3.365 1.00 54.84 104 ALA A C 1
ATOM 825 O O . ALA A 1 104 ? 8.412 7.469 -2.270 1.00 54.84 104 ALA A O 1
#

pLDDT: mean 88.17, std 8.01, range [54.84, 96.25]

Mean predicted aligned error: 8.88 Å